Protein AF-A0AAE1RHF8-F1 (afdb_monomer)

Foldseek 3Di:
DVVVVVVVVCLVPVLVCCPVPPHVCVSVVVVVVVVVVVVVVCVVCVVVDDDDDCPDPDPVCVVVVVVVVCVVCVPPDDDPDPVPPDDDDPVVCVVVVHDDDDDDPPPD

Secondary structure (DSSP, 8-state):
-HHHHHHHHHIIIIIHHHHHHT-HHHHHHHHHHHHHHHHHHHHHHGGGS-PPP-S-S-HHHHHHHHHHHHHHTTTSPPPSSGGGS----HHHHHHHTPPPPPP-TT--

Radius of gyration: 26.45 Å; Cα contacts (8 Å, |Δi|>4): 21; chains: 1; bounding box: 58×43×56 Å

InterPro domains:
  IPR000109 Proton-dependent oligopeptide transporter family [PF00854] (1-94)
  IPR036259 MFS transporter superfamily [G3DSA:1.20.1250.20] (1-105)

Organism: NCBI:txid243964

Mean predicted aligned error: 10.99 Å

Structure (mmCIF, N/CA/C/O backbone):
data_AF-A0AAE1RHF8-F1
#
_entry.id   AF-A0AAE1RHF8-F1
#
loop_
_atom_site.group_PDB
_atom_site.id
_atom_site.type_symbol
_atom_site.label_atom_id
_atom_site.label_alt_id
_atom_site.label_comp_id
_atom_site.label_asym_id
_atom_site.label_entity_id
_atom_site.label_seq_id
_atom_site.pdbx_PDB_ins_code
_atom_site.Cartn_x
_atom_site.Cartn_y
_atom_site.Cartn_z
_atom_site.occupancy
_atom_site.B_iso_or_equiv
_atom_site.auth_seq_id
_atom_site.auth_comp_id
_atom_site.auth_asym_id
_atom_site.auth_atom_id
_atom_site.pdbx_PDB_model_num
ATOM 1 N N . MET A 1 1 ? 6.761 10.792 9.292 1.00 83.19 1 MET A N 1
ATOM 2 C CA . MET A 1 1 ? 7.440 10.214 10.473 1.00 83.19 1 MET A CA 1
ATOM 3 C C . MET A 1 1 ? 6.616 10.490 11.724 1.00 83.19 1 MET A C 1
ATOM 5 O O . MET A 1 1 ? 5.970 9.566 12.189 1.00 83.19 1 MET A O 1
ATOM 9 N N . PHE A 1 2 ? 6.520 11.741 12.197 1.00 93.69 2 PHE A N 1
ATOM 10 C CA . PHE A 1 2 ? 5.732 12.084 13.397 1.00 93.69 2 PHE A CA 1
ATOM 11 C C . PHE A 1 2 ? 4.256 11.643 13.332 1.00 93.69 2 PHE A C 1
ATOM 13 O O . PHE A 1 2 ? 3.786 10.958 14.233 1.00 93.69 2 PHE A O 1
ATOM 20 N N . SER A 1 3 ? 3.550 11.948 12.235 1.00 94.31 3 SER A N 1
ATOM 21 C CA . SER A 1 3 ? 2.139 11.566 12.051 1.00 94.31 3 SER A CA 1
ATOM 22 C C . SER A 1 3 ? 1.905 10.052 12.106 1.00 94.31 3 SER A C 1
ATOM 24 O O . SER A 1 3 ? 0.935 9.598 12.705 1.00 94.31 3 SER A O 1
ATOM 26 N N . THR A 1 4 ? 2.808 9.264 11.521 1.00 94.62 4 THR A N 1
ATOM 27 C CA . THR A 1 4 ? 2.725 7.798 11.509 1.00 94.62 4 THR A CA 1
ATOM 28 C C . THR A 1 4 ? 2.910 7.214 12.908 1.00 94.62 4 THR A C 1
ATOM 30 O O . THR A 1 4 ? 2.140 6.345 13.303 1.00 94.62 4 THR A O 1
ATOM 33 N N . PHE A 1 5 ? 3.882 7.712 13.679 1.00 96.62 5 PHE A N 1
ATOM 34 C CA . PHE A 1 5 ? 4.099 7.255 15.056 1.00 96.62 5 PHE A CA 1
ATOM 35 C C . PHE A 1 5 ? 2.956 7.664 15.989 1.00 96.62 5 PHE A C 1
ATOM 37 O O . PHE A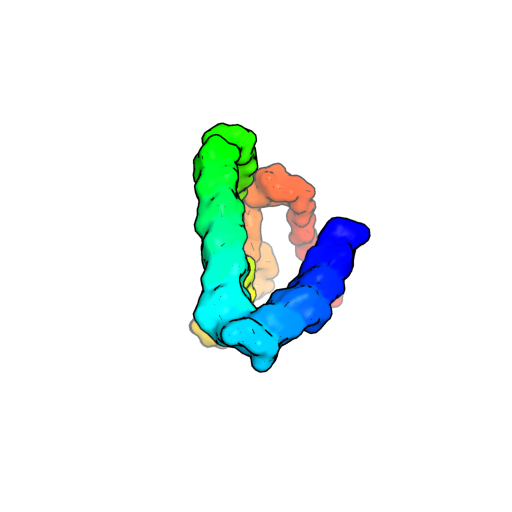 1 5 ? 2.497 6.842 16.777 1.00 96.62 5 PHE A O 1
ATOM 44 N N . ALA A 1 6 ? 2.449 8.893 15.862 1.00 96.19 6 ALA A N 1
ATOM 45 C CA . ALA A 1 6 ? 1.291 9.349 16.627 1.00 96.19 6 ALA A CA 1
ATOM 46 C C . ALA A 1 6 ? 0.040 8.503 16.325 1.00 96.19 6 ALA A C 1
ATOM 48 O O . ALA A 1 6 ? -0.650 8.070 17.245 1.00 96.19 6 ALA A O 1
ATOM 49 N N . GLY A 1 7 ? -0.220 8.207 15.047 1.00 95.38 7 GLY A N 1
ATOM 50 C CA . GLY A 1 7 ? -1.320 7.332 14.639 1.00 95.38 7 GLY A CA 1
ATOM 51 C C . GLY A 1 7 ? -1.170 5.901 15.160 1.00 95.38 7 GLY A C 1
ATOM 52 O O . GLY A 1 7 ? -2.140 5.326 15.647 1.00 95.38 7 GLY A O 1
ATOM 53 N N . ALA A 1 8 ? 0.043 5.341 15.123 1.00 96.12 8 ALA A N 1
ATOM 54 C CA . ALA A 1 8 ? 0.317 4.014 15.668 1.00 96.12 8 ALA A CA 1
ATOM 55 C C . ALA A 1 8 ? 0.072 3.953 17.184 1.00 96.12 8 ALA A C 1
ATOM 57 O O . ALA A 1 8 ? -0.557 3.013 17.654 1.00 96.12 8 ALA A O 1
ATOM 58 N N . LEU A 1 9 ? 0.500 4.974 17.933 1.00 96.88 9 LEU A N 1
ATOM 59 C CA . LEU A 1 9 ? 0.275 5.066 19.379 1.00 96.88 9 LEU A CA 1
ATOM 60 C C . LEU A 1 9 ? -1.221 5.189 19.718 1.00 96.88 9 LEU A C 1
ATOM 62 O O . LEU A 1 9 ? -1.709 4.530 20.634 1.00 96.88 9 LEU A O 1
ATOM 66 N N . LEU A 1 10 ? -1.976 5.981 18.951 1.00 96.12 10 LEU A N 1
ATOM 67 C CA . LEU A 1 10 ? -3.434 6.067 19.100 1.00 96.12 10 LEU A CA 1
ATOM 68 C C . LEU A 1 10 ? -4.128 4.735 18.798 1.00 96.12 10 LEU A C 1
ATOM 70 O O . LEU A 1 10 ? -5.076 4.374 19.493 1.00 96.12 10 LEU A O 1
ATOM 74 N N . ALA A 1 11 ? -3.659 3.993 17.796 1.00 95.44 11 ALA A N 1
ATOM 75 C CA . ALA A 1 11 ? -4.192 2.672 17.497 1.00 95.44 11 ALA A CA 1
ATOM 76 C C . ALA A 1 11 ? -3.897 1.680 18.634 1.00 95.44 11 ALA A C 1
ATOM 78 O O . ALA A 1 11 ? -4.798 0.982 19.085 1.00 95.44 11 ALA A O 1
ATOM 79 N N . THR A 1 12 ? -2.668 1.639 19.151 1.00 96.00 12 THR A N 1
ATOM 80 C CA . THR A 1 12 ? -2.299 0.661 20.186 1.00 96.00 12 THR A CA 1
ATOM 81 C C . THR A 1 12 ? -2.917 0.947 21.549 1.00 96.00 12 THR A C 1
ATOM 83 O O . THR A 1 12 ? -3.174 0.003 22.285 1.00 96.00 12 THR A O 1
ATOM 86 N N . ILE A 1 13 ? -3.170 2.211 21.900 1.00 96.00 13 ILE A N 1
ATOM 87 C CA . ILE A 1 13 ? -3.784 2.565 23.189 1.00 96.00 13 ILE A CA 1
ATOM 88 C C . ILE A 1 13 ? -5.300 2.708 23.047 1.00 96.00 13 ILE A C 1
ATOM 90 O O . ILE A 1 13 ? -6.060 2.064 23.763 1.00 96.00 13 ILE A O 1
ATOM 94 N N . GLY A 1 14 ? -5.754 3.549 22.117 1.00 95.50 14 GLY A N 1
ATOM 95 C CA . GLY A 1 14 ? -7.165 3.901 21.979 1.00 95.50 14 GLY A CA 1
ATOM 96 C C . GLY A 1 14 ? -7.995 2.806 21.316 1.00 95.50 14 GLY A C 1
ATOM 97 O O . GLY A 1 14 ? -9.025 2.406 21.854 1.00 95.50 14 GLY A O 1
ATOM 98 N N . LEU A 1 15 ? -7.557 2.296 20.160 1.00 95.50 15 LEU A N 1
ATOM 99 C CA . LEU A 1 15 ? -8.340 1.291 19.431 1.00 95.50 15 LEU A CA 1
ATOM 100 C C . LEU A 1 15 ? -8.399 -0.039 20.192 1.00 95.50 15 LEU A C 1
ATOM 102 O O . LEU A 1 15 ? -9.473 -0.629 20.287 1.00 95.50 15 LEU A O 1
ATOM 106 N N . VAL A 1 16 ? -7.281 -0.465 20.789 1.00 95.69 16 VAL A N 1
ATOM 107 C CA . VAL A 1 16 ? -7.239 -1.670 21.638 1.00 95.69 16 VAL A CA 1
ATOM 108 C C . VAL A 1 16 ? -8.134 -1.502 22.865 1.00 95.69 16 VAL A C 1
ATOM 110 O O . VAL A 1 16 ? -8.887 -2.411 23.199 1.00 95.69 16 VAL A O 1
ATOM 113 N N . TYR A 1 17 ? -8.149 -0.321 23.494 1.00 96.62 17 TYR A N 1
ATOM 114 C CA . TYR A 1 17 ? -9.080 -0.056 24.591 1.00 96.62 17 TYR A CA 1
ATOM 115 C C . TYR A 1 17 ? -10.543 -0.246 24.162 1.00 96.62 17 TYR A C 1
ATOM 117 O O . TYR A 1 17 ? -11.314 -0.874 24.888 1.00 96.62 17 TYR A O 1
ATOM 125 N N . ILE A 1 18 ? -10.920 0.241 22.975 1.00 96.19 18 ILE A N 1
ATOM 126 C CA . ILE A 1 18 ? -12.277 0.078 22.426 1.00 96.19 18 ILE A CA 1
ATOM 127 C C . ILE A 1 18 ? -12.604 -1.396 22.162 1.00 96.19 18 ILE A C 1
ATOM 129 O O . ILE A 1 18 ? -13.717 -1.835 22.459 1.00 96.19 18 ILE A O 1
ATOM 133 N N . GLN A 1 19 ? -11.646 -2.150 21.620 1.00 95.50 19 GLN A N 1
ATOM 134 C CA . GLN A 1 19 ? -11.797 -3.582 21.352 1.00 95.50 19 GLN A CA 1
ATOM 135 C C . GLN A 1 19 ? -12.074 -4.371 22.633 1.00 95.50 19 GLN A C 1
ATOM 137 O O . GLN A 1 19 ? -13.030 -5.143 22.669 1.00 95.50 19 GLN A O 1
ATOM 142 N N . GLU A 1 20 ? -11.284 -4.128 23.680 1.00 96.25 20 GLU A N 1
ATOM 143 C CA . GLU A 1 20 ? -11.347 -4.892 24.929 1.00 96.25 20 GLU A CA 1
ATOM 144 C C . GLU A 1 20 ? -12.491 -4.452 25.858 1.00 96.25 20 GLU A C 1
ATOM 146 O O . GLU A 1 20 ? -13.050 -5.280 26.571 1.00 96.25 20 GLU A O 1
ATOM 151 N N . ASN A 1 21 ? -12.869 -3.165 25.862 1.00 96.50 21 ASN A N 1
ATOM 152 C CA . ASN A 1 21 ? -13.823 -2.629 26.849 1.00 96.50 21 ASN A CA 1
ATOM 153 C C . ASN A 1 21 ? -15.225 -2.350 26.300 1.00 96.50 21 ASN A C 1
ATOM 155 O O . ASN A 1 21 ? -16.180 -2.365 27.072 1.00 96.50 21 ASN A O 1
ATOM 159 N N . LEU A 1 22 ? -15.375 -2.056 25.003 1.00 94.00 22 LEU A N 1
ATOM 160 C CA . LEU A 1 22 ? -16.685 -1.742 24.423 1.00 94.00 22 LEU A CA 1
ATOM 161 C C . LEU A 1 22 ? -17.212 -2.889 23.570 1.00 94.00 22 LEU A C 1
ATOM 163 O O . LEU A 1 22 ? -18.267 -3.448 23.858 1.00 94.00 22 LEU A O 1
ATOM 167 N N . SER A 1 23 ? -16.518 -3.197 22.475 1.00 94.56 23 SER A N 1
ATOM 168 C CA . SER A 1 23 ? -16.908 -4.269 21.564 1.00 94.56 23 SER A CA 1
ATOM 169 C C . SER A 1 23 ? -15.859 -4.478 20.479 1.00 94.56 23 SER A C 1
ATOM 171 O O . SER A 1 23 ? -15.408 -3.528 19.830 1.00 94.56 23 SER A O 1
ATOM 173 N N . TRP A 1 24 ? -15.610 -5.745 20.160 1.00 93.81 24 TRP A N 1
ATOM 174 C CA . TRP A 1 24 ? -14.861 -6.158 18.976 1.00 93.81 24 TRP A CA 1
ATOM 175 C C . TRP A 1 24 ? -15.458 -5.605 17.675 1.00 93.81 24 TRP A C 1
ATOM 177 O O . TRP A 1 24 ? -14.718 -5.200 16.779 1.00 93.81 24 TRP A O 1
ATOM 187 N N . GLY A 1 25 ? -16.790 -5.516 17.579 1.00 95.31 25 GLY A N 1
ATOM 188 C CA . GLY A 1 25 ? -17.468 -4.991 16.391 1.00 95.31 25 GLY A CA 1
ATOM 189 C C . GLY A 1 25 ? -17.112 -3.530 16.107 1.00 95.31 25 GLY A C 1
ATOM 190 O O . GLY A 1 25 ? -16.794 -3.179 14.972 1.00 95.31 25 GLY A O 1
ATOM 191 N N . LEU A 1 26 ? -17.084 -2.687 17.143 1.00 93.12 26 LEU A N 1
ATOM 192 C CA . LEU A 1 26 ? -16.664 -1.285 17.025 1.00 93.12 26 LEU A CA 1
ATOM 193 C C . LEU A 1 26 ? -15.169 -1.177 16.716 1.00 93.12 26 LEU A C 1
ATOM 195 O O . LEU A 1 26 ? -14.767 -0.392 15.855 1.00 93.12 26 LEU A O 1
ATOM 199 N N . GLY A 1 27 ? -14.359 -2.012 17.368 1.00 93.81 27 GLY A N 1
ATOM 200 C CA . GLY A 1 27 ? -12.918 -2.059 17.162 1.00 93.81 27 GLY A CA 1
ATOM 201 C C . GLY A 1 27 ? -12.495 -2.396 15.730 1.00 93.81 27 GLY A C 1
ATOM 202 O O . GLY A 1 27 ? -11.530 -1.823 15.234 1.00 93.81 27 GLY A O 1
ATOM 203 N N . TYR A 1 28 ? -13.227 -3.270 15.033 1.00 93.69 28 TYR A N 1
ATOM 204 C CA . TYR A 1 28 ? -12.988 -3.562 13.612 1.00 93.69 28 TYR A CA 1
ATOM 205 C C . TYR A 1 28 ? -13.734 -2.621 12.660 1.00 93.69 28 TYR A C 1
ATOM 207 O O . TYR A 1 28 ? -13.250 -2.332 11.560 1.00 93.69 28 TYR A O 1
ATOM 215 N N . GLY A 1 29 ? -14.895 -2.114 13.072 1.00 96.31 29 GLY A N 1
ATOM 216 C CA . GLY A 1 29 ? -15.699 -1.194 12.274 1.00 96.31 29 GLY A CA 1
ATOM 217 C C . GLY A 1 29 ? -14.984 0.129 12.008 1.00 96.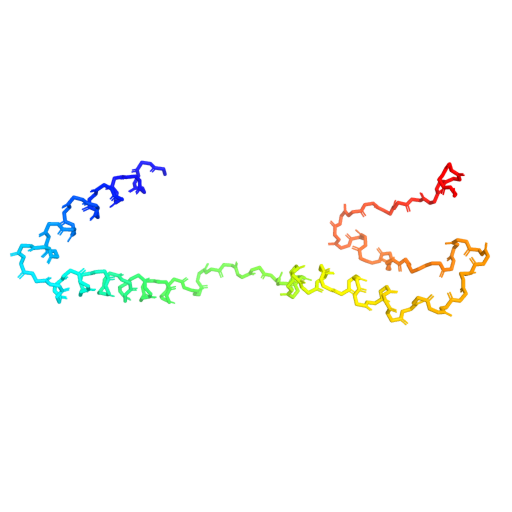31 29 GLY A C 1
ATOM 218 O O . GLY A 1 29 ? -14.951 0.582 10.865 1.00 96.31 29 GLY A O 1
ATOM 219 N N . ILE A 1 30 ? -14.342 0.713 13.026 1.00 95.31 30 ILE A N 1
ATOM 220 C CA . ILE A 1 30 ? -13.641 2.003 12.907 1.00 95.31 30 ILE A CA 1
ATOM 221 C C . ILE A 1 30 ? -12.530 1.961 11.828 1.00 95.31 30 ILE A C 1
ATOM 223 O O . ILE A 1 30 ? -12.581 2.779 10.904 1.00 95.31 30 ILE A O 1
ATOM 227 N N . PRO A 1 31 ? -11.568 1.009 11.849 1.00 95.31 31 PRO A N 1
ATOM 228 C CA . PRO A 1 31 ? -10.580 0.852 10.779 1.00 95.31 31 PRO A CA 1
ATOM 229 C C . PRO A 1 31 ? -11.197 0.605 9.404 1.00 95.31 31 PRO A C 1
ATOM 231 O O . PRO A 1 31 ? -10.699 1.121 8.406 1.00 95.31 31 PRO A O 1
ATOM 234 N N . THR A 1 32 ? -12.285 -0.165 9.343 1.00 96.75 32 THR A N 1
ATOM 235 C CA . THR A 1 32 ? -12.944 -0.513 8.079 1.00 96.75 32 THR A CA 1
ATOM 236 C C . THR A 1 32 ? -13.555 0.724 7.423 1.00 96.75 32 THR A C 1
ATOM 238 O O . THR A 1 32 ? -13.318 0.977 6.242 1.00 96.75 32 THR A O 1
ATOM 241 N N . VAL A 1 33 ? -14.276 1.546 8.191 1.00 97.50 33 VAL A N 1
ATOM 242 C CA . VAL A 1 33 ? -14.817 2.826 7.707 1.00 97.50 33 VAL A CA 1
ATOM 243 C C . VAL A 1 33 ? -13.684 3.768 7.294 1.00 97.50 33 VAL A C 1
ATOM 245 O O . VAL A 1 33 ? -13.763 4.392 6.236 1.00 97.50 33 VAL A O 1
ATOM 248 N N . GLY A 1 34 ? -12.595 3.821 8.069 1.00 96.31 34 GLY A N 1
ATOM 249 C CA . GLY A 1 34 ? -11.403 4.597 7.719 1.00 96.31 34 GLY A CA 1
ATOM 250 C C . GLY A 1 34 ? -10.773 4.172 6.386 1.00 96.31 34 GLY A C 1
ATOM 251 O O . GLY A 1 34 ? -10.433 5.026 5.566 1.00 96.31 34 GLY A O 1
ATOM 252 N N . LEU A 1 35 ? -10.669 2.864 6.126 1.00 97.25 35 LEU A N 1
ATOM 253 C CA . LEU A 1 35 ? -10.173 2.325 4.855 1.00 97.25 35 LEU A CA 1
ATOM 254 C C . LEU A 1 35 ? -11.101 2.652 3.684 1.00 97.25 35 LEU A C 1
ATOM 256 O O . LEU A 1 35 ? -10.619 3.072 2.633 1.00 97.25 35 LEU A O 1
ATOM 260 N N . ILE A 1 36 ? -12.419 2.510 3.859 1.00 98.19 36 ILE A N 1
ATOM 261 C CA . ILE A 1 36 ? -13.405 2.870 2.827 1.00 98.19 36 ILE A CA 1
ATOM 262 C C . ILE A 1 36 ? -13.275 4.353 2.471 1.00 98.19 36 ILE A C 1
ATOM 264 O O . ILE A 1 36 ? -13.193 4.707 1.296 1.00 98.19 36 ILE A O 1
ATOM 268 N N . PHE A 1 37 ? -13.191 5.221 3.479 1.00 97.88 37 PHE A N 1
ATOM 269 C CA . PHE A 1 37 ? -13.021 6.655 3.268 1.00 97.88 37 PHE A CA 1
ATOM 270 C C . PHE A 1 37 ? -11.707 6.980 2.541 1.00 97.88 37 PHE A C 1
ATOM 272 O O . PHE A 1 37 ? -11.695 7.763 1.590 1.00 97.88 37 PHE A O 1
ATOM 279 N N . SER A 1 38 ? -10.608 6.324 2.925 1.00 96.81 38 SER A N 1
ATOM 280 C CA . SER A 1 38 ? -9.315 6.459 2.249 1.00 96.81 38 SER A CA 1
ATOM 281 C C . SER A 1 38 ? -9.378 6.038 0.777 1.00 96.81 38 SER A C 1
ATOM 283 O O . SER A 1 38 ? -8.844 6.744 -0.079 1.00 96.81 38 SER A O 1
ATOM 285 N N . LEU A 1 39 ? -10.070 4.937 0.466 1.00 97.12 39 LEU A N 1
ATOM 286 C CA . LEU A 1 39 ? -10.272 4.475 -0.907 1.00 97.12 39 LEU A CA 1
ATOM 287 C C . LEU A 1 39 ? -11.063 5.486 -1.736 1.00 97.12 39 LEU A C 1
ATOM 289 O O . LEU A 1 39 ? -10.670 5.771 -2.862 1.00 97.12 39 LEU A O 1
ATOM 293 N N . ILE A 1 40 ? -12.139 6.060 -1.191 1.00 97.6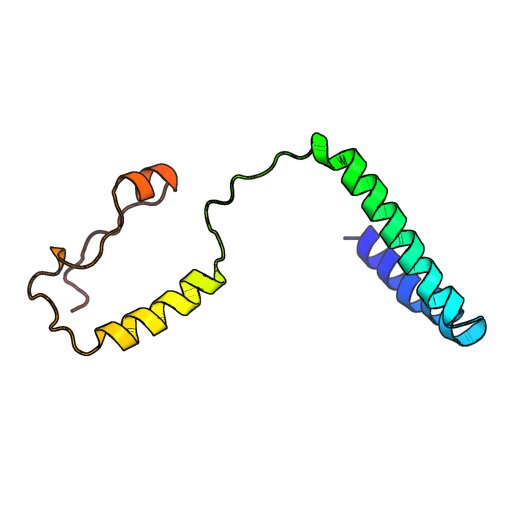9 40 ILE A N 1
ATOM 294 C CA . ILE A 1 40 ? -12.936 7.080 -1.892 1.00 97.69 40 ILE A CA 1
ATOM 295 C C . ILE A 1 40 ? -12.052 8.271 -2.278 1.00 97.69 40 ILE A C 1
ATOM 297 O O . ILE A 1 40 ? -12.036 8.675 -3.441 1.00 97.69 40 ILE A O 1
ATOM 301 N N . ILE A 1 41 ? -11.265 8.791 -1.330 1.00 96.75 41 ILE A N 1
ATOM 302 C CA . ILE A 1 41 ? -10.322 9.887 -1.594 1.00 96.75 41 ILE A CA 1
ATOM 303 C C . ILE A 1 41 ? -9.306 9.482 -2.667 1.00 96.75 41 ILE A C 1
ATOM 305 O O . ILE A 1 41 ? -9.030 10.257 -3.583 1.00 96.75 41 ILE A O 1
ATOM 309 N N . PHE A 1 42 ? -8.767 8.265 -2.583 1.00 95.12 42 PHE A N 1
ATOM 310 C CA . PHE A 1 42 ? -7.808 7.751 -3.556 1.00 95.12 42 PHE A CA 1
ATOM 311 C C . PHE A 1 42 ? -8.400 7.668 -4.971 1.00 95.12 42 PHE A C 1
ATOM 313 O O . PHE A 1 42 ? -7.765 8.115 -5.929 1.00 95.12 42 PHE A O 1
ATOM 320 N N . TYR A 1 43 ? -9.625 7.161 -5.121 1.00 95.19 43 TYR A N 1
ATOM 321 C CA . TYR A 1 43 ? -10.299 7.070 -6.418 1.00 95.19 43 TYR A CA 1
ATOM 322 C C . TYR A 1 43 ? -10.599 8.444 -7.015 1.00 95.19 43 TYR A C 1
ATOM 324 O O . TYR A 1 43 ? -10.328 8.662 -8.194 1.00 95.19 43 TYR A O 1
ATOM 332 N N . ILE A 1 44 ? -11.071 9.395 -6.205 1.00 95.88 44 ILE A N 1
ATOM 333 C CA . ILE A 1 44 ? -11.284 10.783 -6.646 1.00 95.88 44 ILE A CA 1
ATOM 334 C C . ILE A 1 44 ? -9.961 11.423 -7.084 1.00 95.88 44 ILE A C 1
ATOM 336 O O . ILE A 1 44 ? -9.918 12.157 -8.068 1.00 95.88 44 ILE A O 1
ATOM 340 N N . GLY A 1 45 ? -8.870 11.133 -6.372 1.00 91.81 45 GLY A N 1
ATOM 341 C CA . GLY A 1 45 ? -7.544 11.649 -6.695 1.00 91.81 45 GLY A CA 1
ATOM 342 C C . GLY A 1 45 ? -6.888 10.982 -7.904 1.00 91.81 45 GLY A C 1
ATOM 343 O O . GLY A 1 45 ? -6.062 11.621 -8.549 1.00 91.81 45 GLY A O 1
ATOM 344 N N . THR A 1 46 ? -7.254 9.738 -8.235 1.00 91.62 46 THR A N 1
ATOM 345 C CA . THR A 1 46 ? -6.652 8.909 -9.300 1.00 91.62 46 THR A CA 1
ATOM 346 C C . THR A 1 46 ? -6.404 9.639 -10.632 1.00 91.62 46 THR A C 1
ATOM 348 O O . THR A 1 46 ? -5.282 9.524 -11.123 1.00 91.62 46 THR A O 1
ATOM 351 N N . PRO A 1 47 ? -7.334 10.427 -11.216 1.00 88.69 47 PRO A N 1
ATOM 352 C CA . PRO A 1 47 ? -7.071 11.161 -12.463 1.00 88.69 47 PRO A CA 1
ATOM 353 C C . PRO A 1 47 ? -5.903 12.159 -12.380 1.00 88.69 47 PRO A C 1
ATOM 355 O O . PRO A 1 47 ? -5.288 12.472 -13.396 1.00 88.69 47 PRO A O 1
ATOM 358 N N . THR A 1 48 ? -5.567 12.643 -11.184 1.00 90.81 48 THR A N 1
ATOM 359 C CA . THR A 1 48 ? -4.457 13.579 -10.947 1.00 90.81 48 THR A CA 1
ATOM 360 C C . THR A 1 48 ? -3.111 12.855 -10.803 1.00 90.81 48 THR A C 1
ATOM 362 O O . THR A 1 48 ? -2.051 13.484 -10.852 1.00 90.81 48 THR A O 1
ATOM 365 N N . TYR A 1 49 ? -3.103 11.528 -10.626 1.00 88.81 49 TYR A N 1
ATOM 366 C CA . TYR A 1 49 ? -1.865 10.770 -10.456 1.00 88.81 49 TYR A CA 1
ATOM 367 C C . TYR A 1 49 ? -1.153 10.557 -11.792 1.00 88.81 49 TYR A C 1
ATOM 369 O O . TYR A 1 49 ? -1.700 10.031 -12.758 1.00 88.81 49 TYR A O 1
ATOM 377 N N . ARG A 1 50 ? 0.145 10.873 -11.827 1.00 87.56 50 ARG A N 1
ATOM 378 C CA . ARG A 1 50 ? 0.995 10.532 -12.970 1.00 87.56 50 ARG A CA 1
ATOM 379 C C . ARG A 1 50 ? 1.389 9.058 -12.909 1.00 87.56 50 ARG A C 1
ATOM 381 O O . ARG A 1 50 ? 2.284 8.677 -12.150 1.00 87.56 50 ARG A O 1
ATOM 388 N N . HIS A 1 51 ? 0.762 8.232 -13.738 1.00 82.62 51 HIS A N 1
ATOM 389 C CA . HIS A 1 51 ? 1.121 6.821 -13.858 1.00 82.62 51 HIS A CA 1
ATOM 390 C C . HIS A 1 51 ? 2.533 6.663 -14.442 1.00 82.62 51 HIS A C 1
ATOM 392 O O . HIS A 1 51 ? 2.851 7.188 -15.510 1.00 82.62 51 HIS A O 1
ATOM 398 N N . LYS A 1 52 ? 3.412 5.936 -13.741 1.00 76.00 52 LYS A N 1
ATOM 399 C CA . LYS A 1 52 ? 4.707 5.530 -14.301 1.00 76.00 52 LYS A CA 1
ATOM 400 C C . LYS A 1 52 ? 4.494 4.327 -15.213 1.00 76.00 52 LYS A C 1
ATOM 402 O O . LYS A 1 52 ? 3.900 3.338 -14.790 1.00 76.00 52 LYS A O 1
ATOM 407 N N . VAL A 1 53 ? 5.029 4.392 -16.431 1.00 75.62 53 VAL A N 1
ATOM 408 C CA . VAL A 1 53 ? 5.059 3.243 -17.344 1.00 75.62 53 VAL A CA 1
ATOM 409 C C . VAL A 1 53 ? 5.844 2.116 -16.670 1.00 75.62 53 VAL A C 1
ATOM 411 O O . VAL A 1 53 ? 7.017 2.283 -16.320 1.00 75.62 53 VAL A O 1
ATOM 414 N N . ARG A 1 54 ? 5.189 0.974 -16.449 1.00 63.69 54 ARG A N 1
ATOM 415 C CA . ARG A 1 54 ? 5.823 -0.231 -15.907 1.00 63.69 54 ARG A CA 1
ATOM 416 C C . ARG A 1 54 ? 6.794 -0.774 -16.961 1.00 63.69 54 ARG A C 1
ATOM 418 O O . ARG A 1 54 ? 6.371 -1.407 -17.916 1.00 63.69 54 ARG A O 1
ATOM 425 N N . LYS A 1 55 ? 8.094 -0.500 -16.799 1.00 61.44 55 LYS A N 1
ATOM 426 C CA . LYS A 1 55 ? 9.162 -1.078 -17.642 1.00 61.44 55 LYS A CA 1
ATOM 427 C C . LYS A 1 55 ? 9.536 -2.513 -17.247 1.00 61.44 55 LYS A C 1
ATOM 429 O O . LYS A 1 55 ? 10.089 -3.237 -18.060 1.00 61.44 55 LYS A O 1
ATOM 434 N N . SER A 1 56 ? 9.2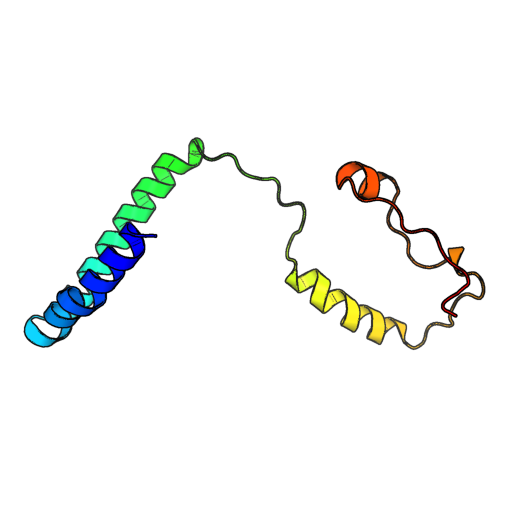46 -2.920 -16.013 1.00 57.62 56 SER A N 1
ATOM 435 C CA . SER A 1 56 ? 9.446 -4.284 -15.515 1.00 57.62 56 SER A CA 1
ATOM 436 C C . SER A 1 56 ? 8.087 -4.831 -15.110 1.00 57.62 56 SER A C 1
ATOM 438 O O . SER A 1 56 ? 7.354 -4.169 -14.368 1.00 57.62 56 SER A O 1
ATOM 440 N N . GLN A 1 57 ? 7.731 -6.001 -15.642 1.00 62.69 57 GLN A N 1
ATOM 441 C CA . GLN A 1 57 ? 6.455 -6.629 -15.332 1.00 62.69 57 GLN A CA 1
ATOM 442 C C . GLN A 1 57 ? 6.477 -7.077 -13.864 1.00 62.69 57 GLN A C 1
ATOM 444 O O . GLN A 1 57 ? 5.598 -6.646 -13.121 1.00 62.69 57 GLN A O 1
ATOM 449 N N . TYR A 1 58 ? 7.527 -7.783 -13.411 1.00 68.50 58 TYR A N 1
ATOM 450 C CA . TYR A 1 58 ? 7.767 -8.132 -12.002 1.00 68.50 58 TYR A CA 1
ATOM 451 C C . TYR A 1 58 ? 9.265 -8.442 -11.751 1.00 68.50 58 TYR A C 1
ATOM 453 O O . TYR A 1 58 ? 9.828 -9.287 -12.436 1.00 68.50 58 TYR A O 1
ATOM 461 N N . PRO A 1 59 ? 9.939 -7.859 -10.740 1.00 69.81 59 PRO A N 1
ATOM 462 C CA . PRO A 1 59 ? 11.337 -8.206 -10.433 1.00 69.81 59 PRO A CA 1
ATOM 463 C C . PRO A 1 59 ? 11.493 -9.658 -9.945 1.00 69.81 59 PRO A C 1
ATOM 465 O O . PRO A 1 59 ? 12.532 -10.283 -10.137 1.00 69.81 59 PRO A O 1
ATOM 468 N N . ALA A 1 60 ? 10.437 -10.226 -9.353 1.00 77.31 60 ALA A N 1
ATOM 469 C CA . ALA A 1 60 ? 10.416 -11.619 -8.918 1.00 77.31 60 ALA A CA 1
ATOM 470 C C . ALA A 1 60 ? 10.472 -12.608 -10.094 1.00 77.31 60 ALA A C 1
ATOM 472 O O . ALA A 1 60 ? 11.095 -13.661 -9.973 1.00 77.31 60 ALA A O 1
ATOM 473 N N . THR A 1 61 ? 9.866 -12.279 -11.242 1.00 77.19 61 THR A N 1
ATOM 474 C CA . THR A 1 61 ? 9.937 -13.158 -12.418 1.00 77.19 61 THR A CA 1
ATOM 475 C C . THR A 1 61 ? 11.336 -13.177 -13.009 1.00 77.19 61 THR A C 1
ATOM 477 O O . THR A 1 61 ? 11.782 -14.238 -13.429 1.00 77.19 61 THR A O 1
ATOM 480 N N . ASP A 1 62 ? 12.060 -12.056 -12.976 1.00 74.88 62 ASP A N 1
ATOM 481 C CA . ASP A 1 62 ? 13.454 -12.014 -13.431 1.00 74.88 62 ASP A CA 1
ATOM 482 C C . ASP A 1 62 ? 14.359 -12.863 -12.526 1.00 74.88 62 ASP A C 1
ATOM 484 O O . ASP A 1 62 ? 15.180 -13.633 -13.024 1.00 74.88 62 ASP A O 1
ATOM 488 N N . LEU A 1 63 ? 14.149 -12.809 -11.205 1.00 83.88 63 LEU A N 1
ATOM 489 C CA . LEU A 1 63 ? 14.891 -13.633 -10.243 1.00 83.88 63 LEU A CA 1
ATOM 490 C C . LEU A 1 63 ? 14.635 -15.134 -10.414 1.00 83.88 63 LEU A C 1
ATOM 492 O O . LEU A 1 63 ? 15.567 -15.924 -10.296 1.00 83.88 63 LEU A O 1
ATOM 496 N N . LEU A 1 64 ? 13.395 -15.538 -10.704 1.00 85.88 64 LEU A N 1
ATOM 497 C CA . LEU A 1 64 ? 13.048 -16.948 -10.918 1.00 85.88 64 LEU A CA 1
ATOM 498 C C . LEU A 1 64 ? 13.428 -17.443 -12.318 1.00 85.88 64 LEU A C 1
ATOM 500 O O . LEU A 1 64 ? 13.750 -18.618 -12.488 1.00 85.88 64 LEU A O 1
ATOM 504 N N . ARG A 1 65 ? 13.436 -16.562 -13.323 1.00 86.00 65 ARG A N 1
ATOM 505 C CA . ARG A 1 65 ? 13.792 -16.915 -14.702 1.00 86.00 65 ARG A CA 1
ATOM 506 C C . ARG A 1 65 ? 15.228 -17.416 -14.805 1.00 86.00 65 ARG A C 1
ATOM 508 O O . ARG A 1 65 ? 15.461 -18.399 -15.499 1.00 86.00 65 ARG A O 1
ATOM 515 N N . VAL A 1 66 ? 16.174 -16.777 -14.116 1.00 85.62 66 VAL A N 1
ATOM 516 C CA . VAL A 1 66 ? 17.603 -17.130 -14.181 1.00 85.62 66 VAL A CA 1
ATOM 517 C C . VAL A 1 66 ? 17.873 -18.600 -13.816 1.00 85.62 66 VAL A C 1
ATOM 519 O O . VAL A 1 66 ? 18.413 -19.308 -14.667 1.00 85.62 66 VAL A O 1
ATOM 522 N N . PRO A 1 67 ? 17.487 -19.116 -12.629 1.00 88.81 67 PRO A N 1
ATOM 523 C CA . PRO A 1 67 ? 17.736 -20.513 -12.285 1.00 88.81 67 PRO A CA 1
ATOM 524 C C . PRO A 1 67 ? 16.970 -21.477 -13.196 1.00 88.81 67 PRO A C 1
ATOM 526 O O . PRO A 1 67 ? 17.544 -22.474 -13.621 1.00 88.81 67 PRO A O 1
ATOM 529 N N . ILE A 1 68 ? 15.716 -21.180 -13.559 1.00 90.44 68 ILE A N 1
ATOM 530 C CA . ILE A 1 68 ? 14.911 -22.046 -14.440 1.00 90.44 68 ILE A CA 1
ATOM 531 C C . ILE A 1 68 ? 15.590 -22.214 -15.805 1.00 90.44 68 ILE A C 1
ATOM 533 O O . ILE A 1 68 ? 15.766 -23.336 -16.278 1.00 90.44 68 ILE A O 1
ATOM 537 N N . VAL A 1 69 ? 16.012 -21.105 -16.420 1.00 86.75 69 VAL A N 1
ATOM 538 C CA . VAL A 1 69 ? 16.690 -21.114 -17.724 1.00 86.75 69 VAL A CA 1
ATOM 539 C C . VAL A 1 69 ? 18.066 -21.775 -17.620 1.00 86.75 69 VAL A C 1
ATOM 541 O O . VAL A 1 69 ? 18.423 -22.565 -18.490 1.00 86.75 69 VAL A O 1
ATOM 544 N N . ALA A 1 70 ? 18.818 -21.524 -16.546 1.00 86.81 70 ALA A N 1
ATOM 545 C CA . ALA A 1 70 ? 20.117 -22.157 -16.326 1.00 86.81 70 ALA A CA 1
ATOM 546 C C . ALA A 1 70 ? 20.006 -23.685 -16.176 1.00 86.81 70 ALA A C 1
ATOM 548 O O . ALA A 1 70 ? 20.795 -24.423 -16.765 1.00 86.81 70 ALA A O 1
ATOM 549 N N . PHE A 1 71 ? 19.006 -24.178 -15.437 1.00 90.06 71 PHE A N 1
ATOM 550 C CA . PHE A 1 71 ? 18.757 -25.615 -15.302 1.00 90.06 71 PHE A CA 1
ATOM 551 C C . PHE A 1 71 ? 18.302 -26.253 -16.616 1.00 90.06 71 PHE A C 1
ATOM 553 O O . PHE A 1 71 ? 18.792 -27.329 -16.963 1.00 90.06 71 PHE A O 1
ATOM 560 N N . ALA A 1 72 ? 17.410 -25.593 -17.360 1.00 88.81 72 ALA A N 1
ATOM 561 C CA . ALA A 1 72 ? 16.947 -26.074 -18.660 1.00 88.81 72 ALA A CA 1
ATOM 562 C C . ALA A 1 72 ? 18.093 -26.168 -19.685 1.00 88.81 72 ALA A C 1
ATOM 564 O O . ALA A 1 72 ? 18.187 -27.148 -20.422 1.00 88.81 72 ALA A O 1
ATOM 565 N N . ASN A 1 73 ? 19.009 -25.197 -19.671 1.00 85.50 73 ASN A N 1
ATOM 566 C CA . ASN A 1 73 ? 20.128 -25.101 -20.611 1.00 85.50 73 ASN A CA 1
ATOM 5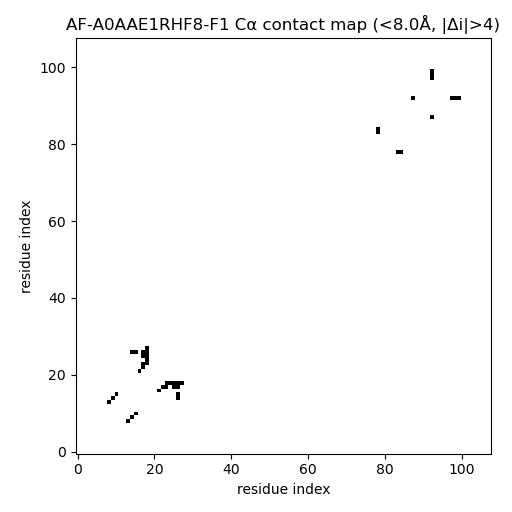67 C C . ASN A 1 73 ? 21.411 -25.803 -20.135 1.00 85.50 73 ASN A C 1
ATOM 569 O O . ASN A 1 73 ? 22.437 -25.717 -20.803 1.00 85.50 73 ASN A O 1
ATOM 573 N N . ARG A 1 74 ? 21.378 -26.544 -19.017 1.00 83.38 74 ARG A N 1
ATOM 574 C CA . ARG A 1 74 ? 22.569 -27.189 -18.427 1.00 83.38 74 ARG A CA 1
ATOM 575 C C . ARG A 1 74 ? 23.272 -28.189 -19.361 1.00 83.38 74 ARG A C 1
ATOM 577 O O . ARG A 1 74 ? 24.431 -28.515 -19.134 1.00 83.38 74 ARG A O 1
ATOM 584 N N . LYS A 1 75 ? 22.574 -28.712 -20.372 1.00 82.81 75 LYS A N 1
ATOM 585 C CA . LYS A 1 75 ? 23.100 -29.711 -21.319 1.00 82.81 75 LYS A CA 1
ATOM 586 C C . LYS A 1 75 ? 23.651 -29.109 -22.620 1.00 82.81 75 LYS A C 1
ATOM 588 O O . LYS A 1 75 ? 24.014 -29.869 -23.508 1.00 82.81 75 LYS A O 1
ATOM 593 N N . ILE A 1 76 ? 23.660 -27.783 -22.758 1.00 83.56 76 ILE A N 1
ATOM 594 C CA . ILE A 1 76 ? 24.146 -27.095 -23.959 1.00 83.56 76 ILE A CA 1
ATOM 595 C C . ILE A 1 76 ? 25.664 -26.913 -23.847 1.00 83.56 76 ILE A C 1
ATOM 597 O O . ILE A 1 76 ? 26.161 -26.492 -22.802 1.00 83.56 76 ILE A O 1
ATOM 601 N N . GLU A 1 77 ? 26.396 -27.242 -24.912 1.00 78.19 77 GLU A N 1
ATOM 602 C CA . GLU A 1 77 ? 27.838 -26.994 -24.989 1.00 78.19 77 GLU A CA 1
ATOM 603 C C . GLU A 1 77 ? 28.116 -25.487 -25.015 1.00 78.19 77 GLU A C 1
ATOM 605 O O . GLU A 1 77 ? 27.442 -24.730 -25.717 1.00 78.19 77 GLU A O 1
ATOM 610 N N . LEU A 1 78 ? 29.092 -25.039 -24.221 1.00 74.25 78 LEU A N 1
ATOM 611 C CA . LEU A 1 78 ? 29.449 -23.626 -24.171 1.00 74.25 78 LEU A CA 1
ATOM 612 C C . LEU A 1 78 ? 30.140 -23.228 -25.486 1.00 74.25 78 LEU A C 1
ATOM 614 O O . LEU A 1 78 ? 31.092 -23.901 -25.887 1.00 74.25 78 LEU A O 1
ATOM 618 N N . PRO A 1 79 ? 29.713 -22.132 -26.138 1.00 76.69 79 PRO A N 1
ATOM 619 C CA . PRO A 1 79 ? 30.429 -21.587 -27.282 1.00 76.69 79 PRO A CA 1
ATOM 620 C C . PRO A 1 79 ? 31.884 -21.261 -26.924 1.00 76.69 79 PRO A C 1
ATOM 622 O O . PRO A 1 79 ? 32.155 -20.689 -25.868 1.00 76.69 79 PRO A O 1
ATOM 625 N N . ASN A 1 80 ? 32.817 -21.590 -27.821 1.00 71.69 80 ASN A N 1
ATOM 626 C CA . ASN A 1 80 ? 34.242 -21.288 -27.636 1.00 71.69 80 ASN A CA 1
ATOM 627 C C . ASN A 1 80 ? 34.539 -19.777 -27.682 1.00 71.69 80 ASN A C 1
ATOM 629 O O . ASN A 1 80 ? 35.525 -19.332 -27.091 1.00 71.69 80 ASN A O 1
ATOM 633 N N . ASP A 1 81 ? 33.676 -18.999 -28.346 1.00 75.25 81 ASP A N 1
ATOM 634 C CA . ASP A 1 81 ? 33.797 -17.548 -28.459 1.00 75.25 81 ASP A CA 1
ATOM 635 C C . ASP A 1 81 ? 32.855 -16.824 -27.473 1.00 75.25 81 ASP A C 1
ATOM 637 O O . ASP A 1 81 ? 31.631 -16.954 -27.573 1.00 75.25 81 ASP A O 1
ATOM 641 N N . PRO A 1 82 ? 33.384 -15.995 -26.551 1.00 67.56 82 PRO A N 1
ATOM 642 C CA . PRO A 1 82 ? 32.588 -15.293 -25.537 1.00 67.56 82 PRO A CA 1
ATOM 643 C C . PRO A 1 82 ? 31.667 -14.204 -26.112 1.00 67.56 82 PRO A C 1
ATOM 645 O O . PRO A 1 82 ? 30.734 -13.772 -25.441 1.00 67.56 82 PRO A O 1
ATOM 648 N N . SER A 1 83 ? 31.880 -13.787 -27.362 1.00 69.25 83 SER A N 1
ATOM 649 C CA . SER A 1 83 ? 31.010 -12.851 -28.087 1.00 69.25 83 SER A CA 1
ATOM 650 C C . SER A 1 83 ? 29.659 -13.452 -28.496 1.00 69.25 83 SER A C 1
ATOM 652 O O . SER A 1 83 ? 28.775 -12.717 -28.924 1.00 69.25 83 SER A O 1
ATOM 654 N N . GLN A 1 84 ? 29.490 -14.774 -28.381 1.00 68.25 84 GLN A N 1
ATOM 655 C CA . GLN A 1 84 ? 28.245 -15.477 -28.714 1.00 68.25 84 GLN A CA 1
ATOM 656 C C . GLN A 1 84 ? 27.310 -15.656 -27.505 1.00 68.25 84 GLN A C 1
ATOM 6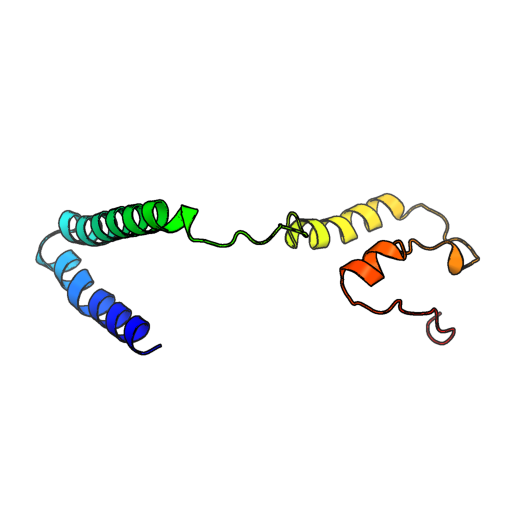58 O O . GLN A 1 84 ? 26.210 -16.196 -27.641 1.00 68.25 84 GLN A O 1
ATOM 663 N N . LEU A 1 85 ? 27.731 -15.222 -26.312 1.00 72.94 85 LEU A N 1
ATOM 664 C CA . LEU A 1 85 ? 26.889 -15.207 -25.117 1.00 72.94 85 LEU A CA 1
ATOM 665 C C . LEU A 1 85 ? 25.761 -14.176 -25.260 1.00 72.94 85 LEU A C 1
ATOM 667 O O . LEU A 1 85 ? 25.871 -13.195 -25.990 1.00 72.94 85 LEU A O 1
ATOM 671 N N . HIS A 1 86 ? 24.651 -14.403 -24.556 1.00 72.12 86 HIS A N 1
ATOM 672 C CA . HIS A 1 86 ? 23.485 -13.524 -24.629 1.00 72.12 86 HIS A CA 1
ATOM 673 C C . HIS A 1 86 ? 23.817 -12.105 -24.130 1.00 72.12 86 HIS A C 1
ATOM 675 O O . HIS A 1 86 ? 23.979 -11.890 -22.928 1.00 72.12 86 HIS A O 1
ATOM 681 N N . GLU A 1 87 ? 23.862 -11.141 -25.052 1.00 74.25 87 GLU A N 1
ATOM 682 C CA . GLU A 1 87 ? 23.958 -9.707 -24.767 1.00 74.25 87 GLU A CA 1
ATOM 683 C C . GLU A 1 87 ? 22.607 -9.012 -25.006 1.00 74.25 87 GLU A C 1
ATOM 685 O O . GLU A 1 87 ? 21.813 -9.415 -25.857 1.00 74.25 87 GLU A O 1
ATOM 690 N N . LEU A 1 88 ? 22.324 -7.972 -24.217 1.00 77.06 88 LEU A N 1
ATOM 691 C CA . LEU A 1 88 ? 21.130 -7.138 -24.382 1.00 77.06 88 LEU A CA 1
ATOM 692 C C . LEU A 1 88 ? 21.328 -6.175 -25.563 1.00 77.06 88 LEU A C 1
ATOM 694 O O . LEU A 1 88 ? 22.432 -5.683 -25.784 1.00 77.06 88 LEU A O 1
ATOM 698 N N . ASP A 1 89 ? 20.255 -5.838 -26.280 1.00 78.75 89 ASP A N 1
ATOM 699 C CA . ASP A 1 89 ? 20.340 -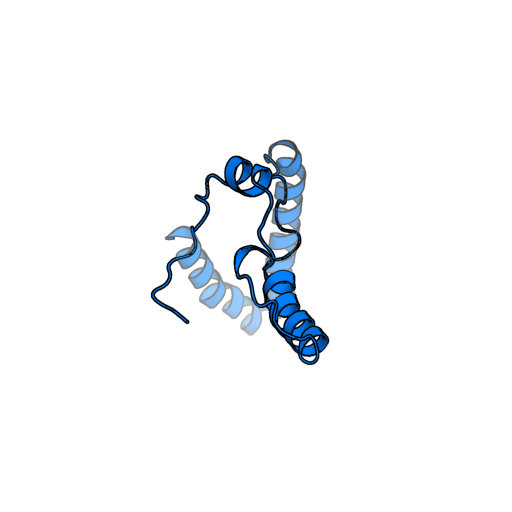4.901 -27.406 1.00 78.75 89 ASP A CA 1
ATOM 700 C C . ASP A 1 89 ? 20.846 -3.514 -26.982 1.00 78.75 89 ASP A C 1
ATOM 702 O O . ASP A 1 89 ? 20.505 -2.993 -25.916 1.00 78.75 89 ASP A O 1
ATOM 706 N N . MET A 1 90 ? 21.576 -2.838 -27.874 1.00 73.75 90 MET A N 1
ATOM 707 C CA . MET A 1 90 ? 22.093 -1.483 -27.632 1.00 73.75 90 MET A CA 1
ATOM 708 C C . MET A 1 90 ? 20.972 -0.485 -27.263 1.00 73.75 90 MET A C 1
ATOM 710 O O . MET A 1 90 ? 21.158 0.393 -26.418 1.00 73.75 90 MET A O 1
ATOM 714 N N . GLN A 1 91 ? 19.762 -0.672 -27.808 1.00 76.50 91 GLN A N 1
ATOM 715 C CA . GLN A 1 91 ? 18.568 0.117 -27.472 1.00 76.50 91 GLN A CA 1
ATOM 716 C C . GLN A 1 91 ? 18.160 0.008 -25.991 1.00 76.50 91 GLN A C 1
ATOM 718 O O . GLN A 1 91 ? 17.683 0.980 -25.393 1.00 76.50 91 GLN A O 1
ATOM 723 N N . TYR A 1 92 ? 18.382 -1.148 -25.362 1.00 77.19 92 TYR A N 1
ATOM 724 C CA . TYR A 1 92 ? 18.112 -1.346 -23.939 1.00 77.19 92 TYR A CA 1
ATOM 725 C C . TYR A 1 92 ? 19.039 -0.484 -23.068 1.00 77.19 92 TYR A C 1
ATOM 727 O O . TYR A 1 92 ? 18.580 0.170 -22.123 1.00 77.19 92 TYR A O 1
ATOM 735 N N . TYR A 1 93 ? 20.325 -0.409 -23.423 1.00 75.88 93 TYR A N 1
ATOM 736 C CA . TYR A 1 93 ? 21.313 0.416 -22.724 1.00 75.88 93 TYR A CA 1
ATOM 737 C C . TYR A 1 93 ? 21.005 1.913 -22.850 1.00 75.88 93 TYR A C 1
ATOM 739 O O . TYR A 1 93 ? 20.961 2.612 -21.833 1.00 75.88 93 TYR A O 1
ATOM 747 N N . PHE A 1 94 ? 20.666 2.385 -24.057 1.00 77.88 94 PHE A N 1
ATOM 748 C CA . PHE A 1 94 ? 20.250 3.775 -24.284 1.00 77.88 94 PHE A CA 1
ATOM 749 C C . PHE A 1 94 ? 18.993 4.150 -23.489 1.00 77.88 94 PHE A C 1
ATOM 751 O O . PHE A 1 94 ? 18.956 5.190 -22.835 1.00 77.88 94 PHE A O 1
ATOM 758 N N . SER A 1 95 ? 17.973 3.288 -23.484 1.00 79.06 95 SER A N 1
ATOM 759 C CA . SER A 1 95 ? 16.691 3.574 -22.821 1.00 79.06 95 SER A CA 1
ATOM 760 C C . SER A 1 95 ? 16.731 3.500 -21.287 1.00 79.06 95 SER A C 1
ATOM 762 O O . SER A 1 95 ? 15.830 4.025 -20.617 1.00 79.06 95 SER A O 1
ATOM 764 N N . THR A 1 96 ? 17.746 2.838 -20.724 1.00 74.94 96 THR A N 1
ATOM 765 C CA . THR A 1 96 ? 17.933 2.670 -19.272 1.00 74.94 96 THR A CA 1
ATOM 766 C C . THR A 1 96 ? 19.019 3.602 -18.722 1.00 74.94 96 THR A C 1
ATOM 768 O O . THR A 1 96 ? 19.134 3.752 -17.508 1.00 74.94 96 THR A O 1
ATOM 771 N N . GLY A 1 97 ? 19.815 4.242 -19.590 1.00 75.62 97 GLY A N 1
ATOM 772 C CA . GLY A 1 97 ? 20.964 5.061 -19.189 1.00 75.62 97 GLY A CA 1
ATOM 773 C C . GLY A 1 97 ? 22.107 4.246 -18.570 1.00 75.62 97 GLY A C 1
ATOM 774 O O . GLY A 1 97 ? 22.959 4.800 -17.879 1.00 75.62 97 GLY A O 1
ATOM 775 N N . LYS A 1 98 ? 22.115 2.923 -18.778 1.00 76.88 98 LYS A N 1
ATOM 776 C CA . LYS A 1 98 ? 23.154 2.016 -18.272 1.00 76.88 98 LYS A CA 1
ATOM 777 C C . LYS A 1 98 ? 24.242 1.848 -19.328 1.00 76.88 98 LYS A C 1
ATOM 779 O O . LYS A 1 98 ? 23.941 1.800 -20.515 1.00 76.88 98 LYS A O 1
ATOM 784 N N . ARG A 1 99 ? 25.500 1.734 -18.898 1.00 76.81 99 ARG A N 1
ATOM 785 C CA . ARG A 1 99 ? 26.631 1.456 -19.797 1.00 76.81 99 ARG A CA 1
ATOM 786 C C . ARG A 1 99 ? 26.741 -0.044 -20.062 1.00 76.81 99 ARG A C 1
ATOM 788 O O . ARG A 1 99 ? 26.531 -0.840 -19.146 1.00 76.81 99 ARG A O 1
ATOM 795 N N . GLN A 1 100 ? 27.073 -0.406 -21.298 1.00 77.88 100 GLN A N 1
ATOM 796 C CA . GLN A 1 100 ? 27.432 -1.777 -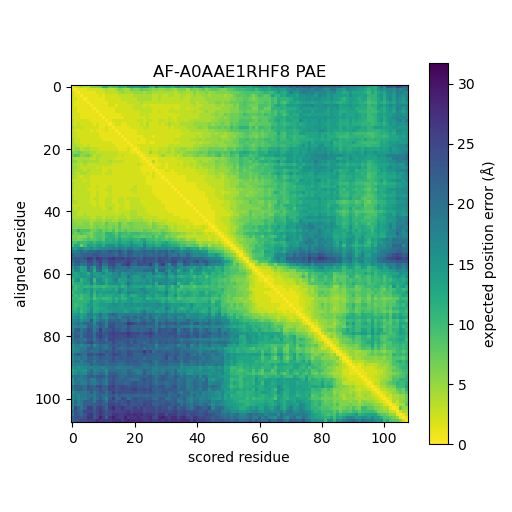21.647 1.00 77.88 100 GLN A CA 1
ATOM 797 C C . GLN A 1 100 ? 28.726 -2.150 -20.913 1.00 77.88 100 GLN A C 1
ATOM 799 O O . GLN A 1 100 ? 29.657 -1.346 -20.837 1.00 77.88 100 GLN A O 1
ATOM 804 N N . VAL A 1 101 ? 28.759 -3.345 -20.327 1.00 74.88 101 VAL A N 1
ATOM 805 C CA . VAL A 1 101 ? 29.966 -3.884 -19.696 1.00 74.88 101 VAL A CA 1
ATOM 806 C C . VAL A 1 101 ? 30.719 -4.649 -20.774 1.00 74.88 101 VAL A C 1
ATOM 808 O O . VAL A 1 101 ? 30.174 -5.588 -21.344 1.00 74.88 101 VAL A O 1
ATOM 8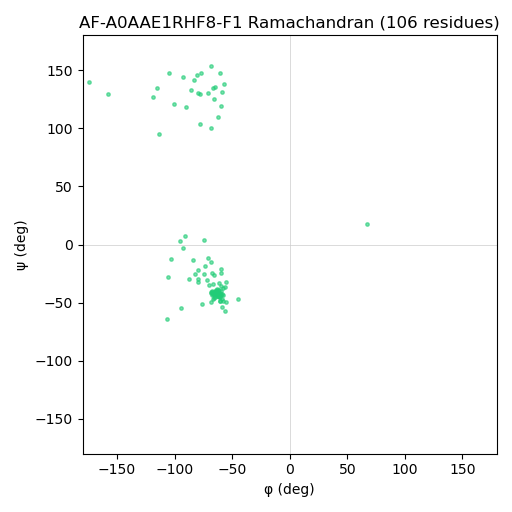11 N N . HIS A 1 102 ? 31.939 -4.221 -21.083 1.00 72.44 102 HIS A N 1
ATOM 812 C CA . HIS A 1 102 ? 32.784 -4.903 -22.058 1.00 72.44 102 HIS A CA 1
ATOM 813 C C . HIS A 1 102 ? 33.475 -6.113 -21.426 1.00 72.44 102 HIS A C 1
ATOM 815 O O . HIS A 1 102 ? 33.845 -6.079 -20.250 1.00 72.44 102 HIS A O 1
ATOM 821 N N . HIS A 1 103 ? 33.670 -7.164 -22.223 1.00 65.12 103 HIS A N 1
ATOM 822 C CA . HIS A 1 103 ? 34.388 -8.368 -21.808 1.00 65.12 103 HIS A CA 1
ATOM 823 C C . HIS A 1 103 ? 35.819 -8.030 -21.379 1.00 65.12 103 HIS A C 1
ATOM 825 O O . HIS A 1 103 ? 36.549 -7.350 -22.102 1.00 65.12 103 HIS A O 1
ATOM 831 N N . THR A 1 104 ? 36.233 -8.526 -20.212 1.00 74.06 104 THR A N 1
ATOM 832 C CA . THR A 1 104 ? 37.620 -8.457 -19.738 1.00 74.06 104 THR A CA 1
ATOM 833 C C . THR A 1 104 ? 38.209 -9.863 -19.619 1.00 74.06 104 THR A C 1
ATOM 835 O O . THR A 1 104 ? 37.569 -10.750 -19.060 1.00 74.06 104 THR A O 1
ATOM 838 N N . PRO A 1 105 ? 39.447 -10.093 -20.097 1.00 67.50 105 PRO A N 1
ATOM 839 C CA . PRO A 1 105 ? 40.043 -11.432 -20.178 1.00 67.50 105 PRO A CA 1
ATOM 840 C C . PRO A 1 105 ? 40.504 -12.007 -18.824 1.00 67.50 105 PRO A C 1
ATOM 842 O O . PRO A 1 105 ? 41.125 -13.063 -18.790 1.00 67.50 105 PRO A O 1
ATOM 845 N N . VAL A 1 106 ? 40.255 -11.305 -17.715 1.00 72.25 106 VAL A N 1
ATOM 846 C CA . VAL A 1 106 ? 40.827 -11.608 -16.390 1.00 72.25 106 VAL A CA 1
ATOM 847 C C . VAL A 1 106 ? 40.055 -12.706 -15.651 1.00 72.25 106 VAL A C 1
ATOM 849 O O . VAL A 1 106 ? 40.633 -13.404 -14.824 1.00 72.25 106 VAL A O 1
ATOM 852 N N . PHE A 1 107 ? 38.770 -12.887 -15.955 1.00 57.97 107 PHE A N 1
ATOM 853 C CA . PHE A 1 107 ? 37.917 -13.893 -15.324 1.00 57.97 107 PHE A CA 1
ATOM 854 C C . PHE A 1 107 ? 37.536 -14.942 -16.371 1.00 57.97 107 PHE A C 1
ATOM 856 O O . PHE A 1 107 ? 36.608 -14.731 -17.150 1.00 57.97 107 PHE A O 1
ATOM 863 N N . ARG A 1 108 ? 38.302 -16.035 -16.418 1.00 51.06 108 ARG A N 1
ATOM 864 C CA . ARG A 1 108 ? 38.061 -17.211 -17.260 1.00 51.06 108 ARG A CA 1
ATOM 865 C C . ARG A 1 108 ? 37.842 -18.433 -16.384 1.00 51.06 108 ARG A C 1
ATOM 867 O O . ARG A 1 108 ? 38.569 -18.540 -15.372 1.00 51.06 108 ARG A O 1
#

Sequence (108 aa):
MFSTFAGALLATIGLVYIQENLSWGLGYGIPTVGLIFSLIIFYIGTPTYRHKVRKSQYPATDLLRVPIVAFANRKIELPNDPSQLHELDMQYYFSTGKRQVHHTPVFR

pLDDT: mean 84.55, std 11.49, range [51.06, 98.19]

Solvent-accessible surface area (backbone atoms only — not comparable to full-atom values): 6911 Å² total; per-residue (Å²): 109,71,69,58,54,54,50,51,52,45,43,65,52,52,43,47,47,37,30,77,74,75,33,57,67,60,40,53,44,55,59,50,53,52,50,54,53,51,48,52,55,48,60,72,45,47,86,76,56,82,82,75,82,78,88,63,95,50,75,66,56,58,65,53,45,52,60,55,52,49,63,72,50,65,85,59,83,78,73,93,52,78,87,74,56,96,74,80,59,71,67,57,30,66,77,67,74,48,80,85,84,76,93,63,93,84,79,126